Protein AF-A0A7S2GT50-F1 (afdb_monomer)

Sequence (109 aa):
ELFTILAFQRKHQAMKRIQLIPVNHETDAIEALTNFNVANATCYSPFDETRIMSIIDAVGRNEFNEKISTLARQQRNACIRIRGLSPKIHTKTHWNRNREHPVSIGYMN

Foldseek 3Di:
DLCVLQLPDDLVVSLVVDDDDDPDPDPVVLVCQLVDALVPDDDPDVVVNVVSVVSCVVSDRVSSSVSSNVSSVVNVVVVVVVVVVPPPPPPPPPPPPDDDDDDDDDDDD

pLDDT: mean 76.28, std 18.56, range [37.31, 94.19]

Solvent-accessible surface area (backbone atoms only — not comparable to 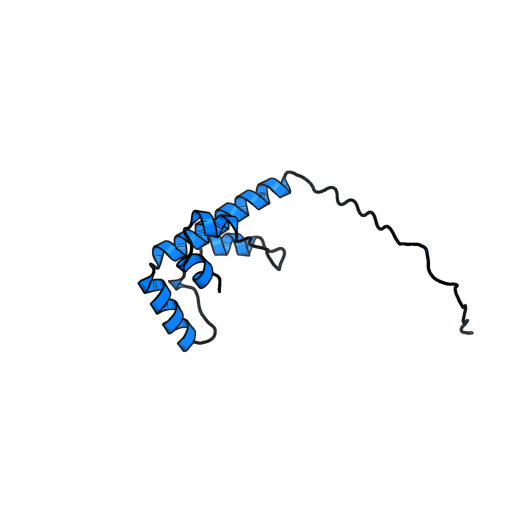full-atom values): 7058 Å² total; per-residue (Å²): 111,70,62,65,57,57,73,79,36,60,68,74,61,40,58,75,71,63,78,91,76,73,92,56,95,59,68,59,59,48,52,50,35,43,70,47,50,69,92,77,60,81,58,99,43,72,69,57,36,56,53,52,50,54,52,39,56,74,75,33,54,67,61,53,33,50,50,47,23,50,48,25,50,54,48,53,56,52,53,56,58,48,68,76,50,76,77,79,79,76,82,74,81,75,77,80,88,79,82,84,80,88,81,86,79,85,80,90,132

Structure (mmCIF, N/CA/C/O backbone):
data_AF-A0A7S2GT50-F1
#
_entry.id   AF-A0A7S2GT50-F1
#
loop_
_atom_site.group_PDB
_atom_site.id
_atom_site.type_symbol
_atom_site.label_atom_id
_atom_site.label_alt_id
_atom_site.label_comp_id
_atom_site.label_asym_id
_atom_site.label_entity_id
_atom_site.label_seq_id
_atom_site.pdbx_PDB_ins_code
_atom_site.Cartn_x
_atom_site.Cartn_y
_atom_site.Cartn_z
_atom_site.occupancy
_atom_site.B_iso_or_equiv
_atom_site.auth_seq_id
_atom_site.auth_comp_id
_atom_site.auth_asym_id
_atom_site.auth_atom_id
_atom_site.pdbx_PDB_model_num
ATOM 1 N N . GLU A 1 1 ? 6.810 -5.193 3.865 1.00 73.75 1 GLU A N 1
ATOM 2 C CA . GLU A 1 1 ? 6.767 -4.497 5.176 1.00 73.75 1 GLU A CA 1
ATOM 3 C C . GLU A 1 1 ? 5.589 -3.534 5.343 1.00 73.75 1 GLU A C 1
ATOM 5 O O . GLU A 1 1 ? 4.910 -3.611 6.360 1.00 73.75 1 GLU A O 1
ATOM 10 N N . LEU A 1 2 ? 5.286 -2.668 4.365 1.00 83.06 2 LEU A N 1
ATOM 11 C CA . LEU A 1 2 ? 4.173 -1.704 4.464 1.00 83.06 2 LEU A CA 1
ATOM 12 C C . LEU A 1 2 ? 2.811 -2.355 4.778 1.00 83.06 2 LEU A C 1
ATOM 14 O O . LEU A 1 2 ? 2.036 -1.818 5.568 1.00 83.06 2 LEU A O 1
ATOM 18 N N . PHE A 1 3 ? 2.552 -3.539 4.213 1.00 82.25 3 PHE A N 1
ATOM 19 C CA . PHE A 1 3 ? 1.368 -4.339 4.528 1.00 82.25 3 PHE A CA 1
ATOM 20 C C . PHE A 1 3 ? 1.223 -4.611 6.028 1.00 82.25 3 PHE A C 1
ATOM 22 O O . PHE A 1 3 ? 0.175 -4.326 6.593 1.00 82.25 3 PHE A O 1
ATOM 29 N N . THR A 1 4 ? 2.283 -5.077 6.689 1.00 82.81 4 THR A N 1
ATOM 30 C CA . THR A 1 4 ? 2.276 -5.393 8.122 1.00 82.81 4 THR A CA 1
ATOM 31 C C . THR A 1 4 ? 1.851 -4.186 8.957 1.00 82.81 4 THR A C 1
ATOM 33 O O . THR A 1 4 ? 1.018 -4.305 9.849 1.00 82.81 4 THR A O 1
ATOM 36 N N . ILE A 1 5 ? 2.360 -2.996 8.632 1.00 85.00 5 ILE A N 1
ATOM 37 C CA . ILE A 1 5 ? 2.008 -1.762 9.349 1.00 85.00 5 ILE A CA 1
ATOM 38 C C . ILE A 1 5 ? 0.524 -1.419 9.142 1.00 85.00 5 ILE A C 1
ATOM 40 O O . ILE A 1 5 ? -0.176 -1.069 10.092 1.00 85.00 5 ILE A O 1
ATOM 44 N N . LEU A 1 6 ? 0.030 -1.537 7.908 1.00 85.69 6 LEU A N 1
ATOM 45 C CA . LEU A 1 6 ? -1.341 -1.174 7.537 1.00 85.69 6 LEU A CA 1
ATOM 46 C C . LEU A 1 6 ? -2.398 -2.211 7.949 1.00 85.69 6 LEU A C 1
ATOM 48 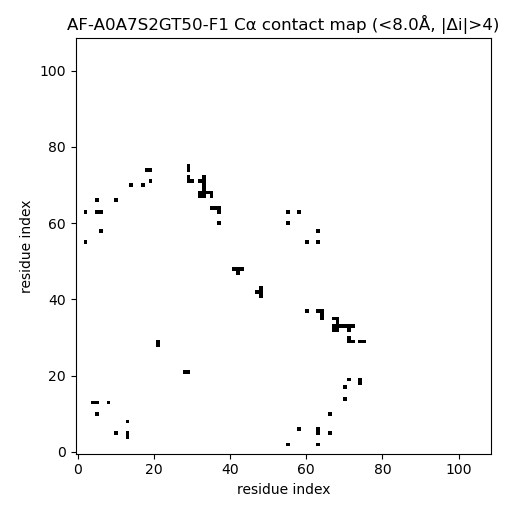O O . LEU A 1 6 ? -3.570 -1.849 8.095 1.00 85.69 6 LEU A O 1
ATOM 52 N N . ALA A 1 7 ? -2.001 -3.470 8.137 1.00 83.62 7 ALA A N 1
ATOM 53 C CA . ALA A 1 7 ? -2.882 -4.565 8.530 1.00 83.62 7 ALA A CA 1
ATOM 54 C C . ALA A 1 7 ? -3.305 -4.465 10.003 1.00 83.62 7 ALA A C 1
ATOM 56 O O . ALA A 1 7 ? -4.468 -4.689 10.323 1.00 83.62 7 ALA A O 1
ATOM 57 N N . PHE A 1 8 ? -2.392 -4.069 10.895 1.00 84.00 8 PHE A N 1
ATOM 58 C CA . PHE A 1 8 ? -2.653 -4.059 12.343 1.00 84.00 8 PHE A CA 1
ATOM 59 C C . PHE A 1 8 ? -3.027 -2.686 12.910 1.00 84.00 8 PHE A C 1
ATOM 61 O O . PHE A 1 8 ? -3.372 -2.574 14.086 1.00 84.00 8 PHE A O 1
ATOM 68 N N . GLN A 1 9 ? -2.968 -1.626 12.103 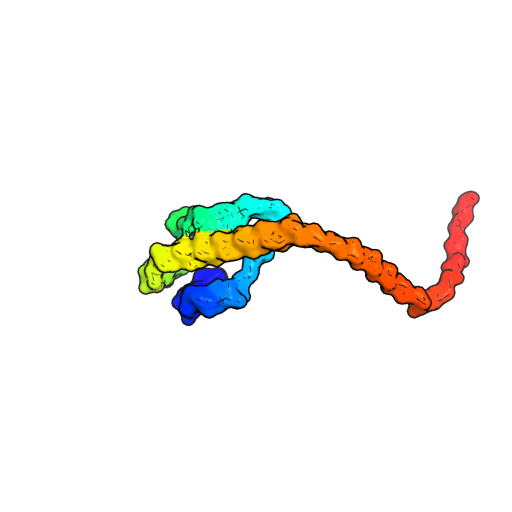1.00 86.25 9 GLN A N 1
ATOM 69 C CA . GLN A 1 9 ? -3.286 -0.273 12.552 1.00 86.25 9 GLN A CA 1
ATOM 70 C C . GLN A 1 9 ? -4.570 0.261 11.926 1.00 86.25 9 GLN A C 1
ATOM 72 O O . GLN A 1 9 ? -4.861 0.069 10.745 1.00 86.25 9 GLN A O 1
ATOM 77 N N . ARG A 1 10 ? -5.319 1.037 12.719 1.00 86.94 10 ARG A N 1
ATOM 78 C CA . ARG A 1 10 ? -6.438 1.828 12.198 1.00 86.94 10 ARG A CA 1
ATOM 79 C C . ARG A 1 10 ? -5.910 2.800 11.144 1.00 86.94 10 ARG A C 1
ATOM 81 O O . ARG A 1 10 ? -4.926 3.496 11.401 1.00 86.94 10 ARG A O 1
ATOM 88 N N . LYS A 1 11 ? -6.617 2.914 10.011 1.00 84.50 11 LYS A N 1
ATOM 89 C CA . LYS A 1 11 ? -6.258 3.762 8.854 1.00 84.50 11 LYS A CA 1
ATOM 90 C C . LYS A 1 11 ? -5.697 5.123 9.279 1.00 84.50 11 LYS A C 1
ATOM 92 O O . LYS A 1 11 ? -4.561 5.448 8.961 1.00 84.50 11 LYS A O 1
ATOM 97 N N . HIS A 1 12 ? -6.440 5.878 10.087 1.00 86.06 12 HIS A N 1
ATOM 98 C CA . HIS A 1 12 ? -6.025 7.206 10.548 1.00 86.06 12 HIS A CA 1
ATOM 99 C C . HIS A 1 12 ? -4.695 7.212 11.336 1.00 86.06 12 HIS A C 1
ATOM 101 O O . HIS A 1 12 ? -3.913 8.150 11.209 1.00 86.06 12 HIS A O 1
ATOM 107 N N . GLN A 1 13 ? -4.427 6.203 12.171 1.00 87.69 13 GLN A N 1
ATOM 108 C CA . GLN A 1 13 ? -3.180 6.145 12.945 1.00 87.69 13 GLN A CA 1
ATOM 109 C C . GLN A 1 13 ? -1.979 5.830 12.054 1.00 87.69 13 GLN A C 1
ATOM 111 O O . GLN A 1 13 ? -0.949 6.487 12.185 1.00 87.69 13 GLN A O 1
ATOM 116 N N . ALA A 1 14 ? -2.137 4.884 11.126 1.00 86.81 14 ALA A N 1
ATOM 117 C CA . ALA A 1 14 ? -1.079 4.521 10.194 1.00 86.81 14 ALA A CA 1
ATOM 118 C C . ALA A 1 14 ? -0.694 5.704 9.293 1.00 86.81 14 ALA A C 1
ATOM 120 O O . ALA A 1 14 ? 0.484 6.027 9.162 1.00 86.81 14 ALA A O 1
ATOM 121 N N . MET A 1 15 ? -1.690 6.423 8.763 1.00 87.31 15 MET A N 1
ATOM 122 C CA . MET A 1 15 ? -1.467 7.606 7.923 1.00 87.31 15 MET A CA 1
ATOM 123 C C . MET A 1 15 ? -0.668 8.714 8.629 1.00 87.31 15 MET A C 1
ATOM 125 O O . MET A 1 15 ? 0.078 9.438 7.985 1.00 87.31 15 MET A O 1
ATOM 129 N N . LYS A 1 16 ? -0.792 8.856 9.957 1.00 86.69 16 LYS A N 1
ATOM 130 C CA . LYS A 1 16 ? -0.027 9.857 10.726 1.00 86.69 16 LYS A CA 1
ATOM 131 C C . LYS A 1 16 ? 1.438 9.478 10.949 1.00 86.69 16 LYS A C 1
ATOM 133 O O . LYS A 1 16 ? 2.219 10.336 11.345 1.00 86.69 16 LYS A O 1
ATOM 138 N N . ARG A 1 17 ? 1.789 8.201 10.787 1.00 87.81 17 ARG A N 1
ATOM 139 C CA . ARG A 1 17 ? 3.112 7.659 11.136 1.00 87.81 17 ARG A CA 1
ATOM 140 C C . ARG A 1 17 ? 3.955 7.311 9.918 1.00 87.81 17 ARG A C 1
ATOM 142 O O . ARG A 1 17 ? 5.169 7.218 10.042 1.00 87.81 17 ARG A O 1
ATOM 149 N N . ILE A 1 18 ? 3.321 7.094 8.769 1.00 89.62 18 ILE A N 1
ATOM 150 C CA . ILE A 1 18 ? 4.004 6.696 7.543 1.00 89.62 18 ILE A CA 1
ATOM 151 C C . ILE A 1 18 ? 4.260 7.937 6.694 1.00 89.62 18 ILE A C 1
ATOM 153 O O . ILE A 1 18 ? 3.326 8.622 6.284 1.00 89.62 18 ILE A O 1
ATOM 157 N N . GLN A 1 19 ? 5.530 8.192 6.395 1.00 86.31 19 GLN A N 1
ATOM 158 C CA . GLN A 1 19 ? 5.954 9.209 5.443 1.00 86.31 19 GLN A CA 1
ATOM 159 C C . GLN A 1 19 ? 6.573 8.519 4.228 1.00 86.31 19 GLN A C 1
ATOM 161 O O . GLN A 1 19 ? 7.473 7.694 4.374 1.00 86.31 19 GLN A O 1
ATOM 166 N N . LEU A 1 20 ? 6.105 8.863 3.028 1.00 86.00 20 LEU A N 1
ATOM 167 C CA . LEU A 1 20 ? 6.715 8.384 1.790 1.00 86.00 20 LEU A CA 1
ATOM 168 C C . LEU A 1 20 ? 7.832 9.347 1.383 1.00 86.00 20 LEU A C 1
ATOM 170 O O . LEU A 1 20 ? 7.581 10.533 1.146 1.00 86.00 20 LEU A O 1
ATOM 174 N N . ILE A 1 21 ? 9.057 8.830 1.319 1.00 83.00 21 ILE A N 1
ATOM 175 C CA . ILE A 1 21 ? 10.243 9.561 0.874 1.00 83.00 21 ILE A CA 1
ATOM 176 C C . ILE A 1 21 ? 10.662 8.946 -0.464 1.00 83.00 21 ILE A C 1
ATOM 178 O O . ILE A 1 21 ? 11.052 7.778 -0.486 1.00 83.00 21 ILE A O 1
ATOM 182 N N . PRO A 1 22 ? 10.541 9.675 -1.585 1.00 79.19 22 PRO A N 1
ATOM 183 C CA . PRO A 1 22 ? 10.986 9.162 -2.869 1.00 79.19 22 PRO A CA 1
ATOM 184 C C . PRO A 1 22 ? 12.521 9.122 -2.883 1.00 79.19 22 PRO A C 1
ATOM 186 O O . PRO A 1 22 ? 13.174 10.104 -2.532 1.00 79.19 22 PRO A O 1
ATOM 189 N N . VAL A 1 23 ? 13.093 7.972 -3.250 1.00 79.00 23 VAL A N 1
ATOM 190 C CA . VAL A 1 23 ? 14.556 7.790 -3.334 1.00 79.00 23 VAL A CA 1
ATOM 191 C C . VAL A 1 23 ? 15.125 8.520 -4.557 1.00 79.00 23 VAL A C 1
ATOM 193 O O . VAL A 1 23 ? 16.233 9.043 -4.501 1.00 79.00 23 VAL A O 1
ATOM 196 N N . ASN A 1 24 ? 14.322 8.642 -5.619 1.00 78.62 24 ASN A N 1
ATOM 197 C CA . ASN A 1 24 ? 14.651 9.368 -6.844 1.00 78.62 24 ASN A CA 1
ATOM 198 C C . ASN A 1 24 ? 13.724 10.582 -7.009 1.00 78.62 24 ASN A C 1
ATOM 200 O O . ASN A 1 24 ? 12.647 10.638 -6.420 1.00 78.62 24 ASN A O 1
ATOM 204 N N . HIS A 1 25 ? 14.088 11.549 -7.854 1.00 67.25 25 HIS A N 1
ATOM 205 C CA . HIS A 1 25 ? 13.244 12.722 -8.145 1.00 67.25 25 HIS A CA 1
ATOM 206 C C . HIS A 1 25 ? 11.996 12.417 -8.997 1.00 67.25 25 HIS A C 1
ATOM 208 O O . HIS A 1 25 ? 11.298 13.339 -9.421 1.00 67.25 25 HIS A O 1
ATOM 214 N N . GLU A 1 26 ? 11.692 11.143 -9.226 1.00 64.88 26 GLU A N 1
ATOM 215 C CA . GLU A 1 26 ? 10.553 10.693 -10.014 1.00 64.88 26 GLU A CA 1
ATOM 216 C C . GLU A 1 26 ? 9.248 10.927 -9.244 1.00 64.88 26 GLU A C 1
ATOM 218 O O . GLU A 1 26 ? 8.918 10.253 -8.265 1.00 64.88 26 GLU A O 1
ATOM 223 N N . THR A 1 27 ? 8.477 11.912 -9.705 1.00 65.94 27 THR A N 1
ATOM 224 C CA . THR A 1 27 ? 7.086 12.144 -9.285 1.00 65.94 27 THR A CA 1
ATOM 225 C C . THR A 1 27 ? 6.186 10.933 -9.531 1.00 65.94 27 THR A C 1
ATOM 227 O O . THR A 1 27 ? 5.174 10.764 -8.846 1.00 65.94 27 THR A O 1
ATOM 230 N N . ASP A 1 28 ? 6.604 10.069 -10.446 1.00 78.38 28 ASP A N 1
ATOM 231 C CA . ASP A 1 28 ? 5.860 8.929 -10.959 1.00 78.38 28 ASP A CA 1
ATOM 232 C C . ASP A 1 28 ? 5.628 7.871 -9.875 1.00 78.38 28 ASP A C 1
ATOM 234 O O . ASP A 1 28 ? 4.603 7.198 -9.882 1.00 78.38 28 ASP A O 1
ATOM 238 N N . ALA A 1 29 ? 6.500 7.780 -8.864 1.00 84.25 29 ALA A N 1
ATOM 239 C CA . ALA A 1 29 ? 6.345 6.814 -7.776 1.00 84.25 29 ALA A CA 1
ATOM 240 C C . ALA A 1 29 ? 5.108 7.091 -6.897 1.00 84.25 29 ALA A C 1
ATOM 242 O O . ALA A 1 29 ? 4.387 6.168 -6.514 1.00 84.25 29 ALA A O 1
ATOM 243 N N . ILE A 1 30 ? 4.819 8.362 -6.583 1.00 87.38 30 ILE A N 1
ATOM 244 C CA . ILE A 1 30 ? 3.619 8.725 -5.802 1.00 87.38 30 ILE A CA 1
ATOM 245 C C . ILE A 1 30 ? 2.354 8.535 -6.650 1.00 87.38 30 ILE A C 1
ATOM 247 O O . ILE A 1 30 ? 1.302 8.147 -6.133 1.00 87.38 30 ILE A O 1
ATOM 251 N N . GLU A 1 31 ? 2.442 8.788 -7.953 1.00 88.44 31 GLU A N 1
ATOM 252 C CA . GLU A 1 31 ? 1.342 8.546 -8.883 1.00 88.44 31 GLU A CA 1
ATOM 253 C C . GLU A 1 31 ? 1.053 7.049 -9.053 1.00 88.44 31 GLU A C 1
ATOM 255 O O . GLU A 1 31 ? -0.099 6.632 -8.918 1.00 88.44 31 GLU A O 1
ATOM 260 N N . ALA A 1 32 ? 2.088 6.221 -9.199 1.00 89.94 32 ALA A N 1
ATOM 261 C CA . ALA A 1 32 ? 1.973 4.768 -9.216 1.00 89.94 32 ALA A CA 1
ATOM 2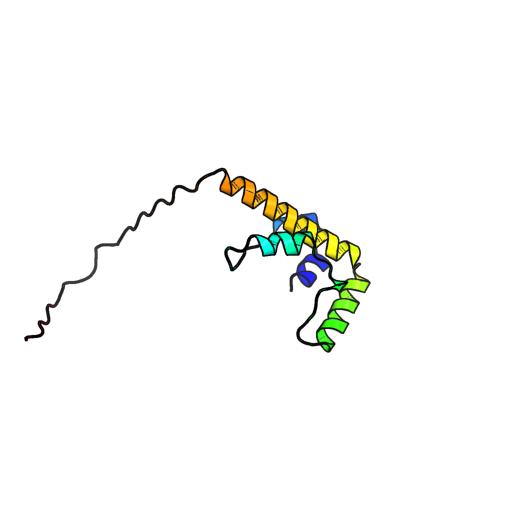62 C C . ALA A 1 32 ? 1.327 4.239 -7.926 1.00 89.94 32 ALA A C 1
ATOM 264 O O . ALA A 1 32 ? 0.409 3.424 -7.986 1.00 89.94 32 ALA A O 1
ATOM 265 N N . LEU A 1 33 ? 1.721 4.763 -6.758 1.00 90.81 33 LEU A N 1
ATOM 266 C CA . LEU A 1 33 ? 1.090 4.409 -5.482 1.00 90.81 33 LEU A CA 1
ATOM 267 C C . LEU A 1 33 ? -0.367 4.886 -5.378 1.00 90.81 33 LEU A C 1
ATOM 269 O O . LEU A 1 33 ? -1.176 4.256 -4.701 1.00 90.81 33 LEU A O 1
ATOM 273 N N . THR A 1 34 ? -0.732 5.978 -6.054 1.00 92.19 34 THR A N 1
ATOM 274 C CA . THR A 1 34 ? -2.125 6.450 -6.092 1.00 92.19 34 THR A CA 1
ATOM 275 C C . THR A 1 34 ? -3.022 5.455 -6.825 1.00 92.19 34 THR A C 1
ATOM 277 O O . THR A 1 34 ? -4.151 5.221 -6.387 1.00 92.19 34 THR A O 1
ATOM 280 N N . ASN A 1 35 ? -2.495 4.842 -7.886 1.00 92.88 35 ASN A N 1
ATOM 281 C CA . ASN A 1 35 ? -3.175 3.852 -8.722 1.00 92.88 35 ASN A CA 1
ATOM 282 C C . ASN A 1 35 ? -2.802 2.404 -8.355 1.00 92.88 35 ASN A C 1
ATOM 284 O O . ASN A 1 35 ? -3.025 1.487 -9.146 1.00 92.88 35 ASN A O 1
ATOM 288 N N . PHE A 1 36 ? -2.212 2.193 -7.174 1.00 93.44 36 PHE A N 1
ATOM 289 C CA . PHE A 1 36 ? -1.737 0.885 -6.751 1.00 93.44 36 PHE A CA 1
ATOM 290 C C . PHE A 1 36 ? -2.880 -0.129 -6.689 1.00 93.44 36 PHE A C 1
ATOM 292 O O . PHE A 1 36 ? -3.936 0.124 -6.106 1.00 93.44 36 PHE A O 1
ATOM 299 N N . ASN A 1 37 ? -2.624 -1.310 -7.244 1.00 93.81 37 ASN A N 1
ATOM 300 C CA . ASN A 1 37 ? -3.478 -2.471 -7.092 1.00 93.81 37 ASN A CA 1
ATOM 301 C C . ASN A 1 37 ? -2.610 -3.670 -6.735 1.00 93.81 37 ASN A C 1
ATOM 303 O O . ASN A 1 37 ? -1.757 -4.087 -7.515 1.00 93.81 37 ASN A O 1
ATOM 307 N N . VAL A 1 38 ? -2.870 -4.246 -5.569 1.00 93.19 38 VAL A N 1
ATOM 308 C CA . VAL A 1 38 ? -2.148 -5.404 -5.057 1.00 93.19 38 VAL A CA 1
ATOM 309 C C . VAL A 1 38 ? -2.239 -6.628 -5.966 1.00 93.19 38 VAL A C 1
ATOM 311 O O . VAL A 1 38 ? -1.307 -7.416 -5.983 1.00 93.19 38 VAL A O 1
ATOM 314 N N . ALA A 1 39 ? -3.282 -6.756 -6.793 1.00 91.94 39 ALA A N 1
ATOM 315 C CA . ALA A 1 39 ? -3.372 -7.832 -7.785 1.00 91.94 39 ALA A CA 1
ATOM 316 C C . ALA A 1 39 ? -2.279 -7.759 -8.869 1.00 91.94 39 ALA A C 1
ATOM 318 O O . ALA A 1 39 ? -1.982 -8.764 -9.503 1.00 91.94 39 ALA A O 1
ATOM 319 N N . ASN A 1 40 ? -1.684 -6.579 -9.070 1.00 92.06 40 ASN A N 1
ATOM 320 C CA . ASN A 1 40 ? -0.588 -6.359 -10.013 1.00 92.06 40 ASN A CA 1
ATOM 321 C C . ASN A 1 40 ? 0.781 -6.346 -9.312 1.00 92.06 40 ASN A C 1
ATOM 323 O O . ASN A 1 40 ? 1.798 -6.105 -9.959 1.00 92.06 40 ASN A O 1
ATOM 327 N N . ALA A 1 41 ? 0.816 -6.518 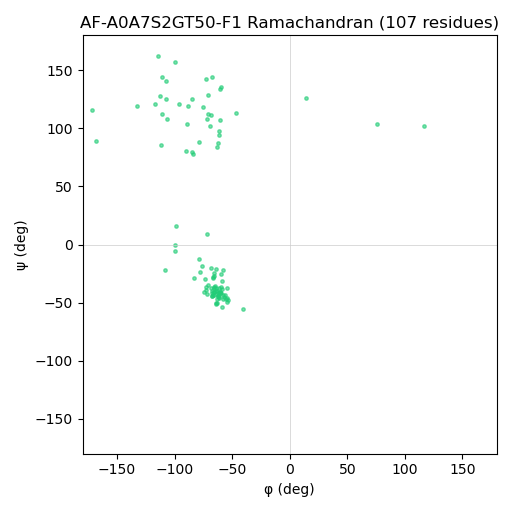-7.987 1.00 89.25 41 ALA A N 1
ATOM 328 C CA . ALA A 1 41 ? 2.048 -6.488 -7.218 1.00 89.25 41 ALA A CA 1
ATOM 329 C C . ALA A 1 41 ? 2.705 -7.870 -7.241 1.00 89.25 41 ALA A C 1
ATOM 331 O O . ALA A 1 41 ? 2.093 -8.856 -6.844 1.00 89.25 41 ALA A O 1
ATOM 332 N N . THR A 1 42 ? 3.965 -7.917 -7.658 1.00 88.44 42 THR A N 1
ATOM 333 C CA . THR A 1 42 ? 4.758 -9.148 -7.729 1.00 88.44 42 THR A CA 1
ATOM 334 C C . THR A 1 42 ? 5.804 -9.173 -6.623 1.00 88.44 42 THR A C 1
ATOM 336 O O . THR A 1 42 ? 6.436 -8.148 -6.347 1.00 88.44 42 THR A O 1
ATOM 339 N N . CYS A 1 43 ? 6.040 -10.336 -6.019 1.00 86.38 43 CYS A N 1
ATOM 340 C CA . CYS A 1 43 ? 7.193 -10.545 -5.144 1.00 86.38 43 CYS A CA 1
ATOM 341 C C . CYS A 1 43 ? 8.312 -11.270 -5.901 1.00 86.38 43 CYS A C 1
ATOM 343 O O . CYS A 1 43 ? 8.073 -12.000 -6.855 1.00 86.38 43 CYS A O 1
ATOM 345 N N . TYR A 1 44 ? 9.555 -11.119 -5.440 1.00 85.69 44 TYR A N 1
ATOM 346 C CA . TYR A 1 44 ? 10.690 -11.856 -6.013 1.00 85.69 44 TYR A CA 1
ATOM 347 C C . TYR A 1 44 ? 10.602 -13.376 -5.791 1.00 85.69 44 TYR A C 1
ATOM 349 O O . TYR A 1 44 ? 11.192 -14.145 -6.543 1.00 85.69 44 TYR A O 1
ATOM 357 N N . SER A 1 45 ? 9.880 -13.805 -4.753 1.00 90.75 45 SER A N 1
ATOM 358 C CA . SER A 1 45 ? 9.700 -15.204 -4.365 1.00 90.75 45 SER A CA 1
ATOM 359 C C . SER A 1 45 ? 8.220 -15.579 -4.485 1.00 90.75 45 SER A C 1
ATOM 361 O O . SER A 1 45 ? 7.391 -14.977 -3.794 1.00 90.75 45 SER A O 1
ATOM 363 N N . PRO A 1 46 ? 7.859 -16.581 -5.309 1.00 88.44 46 PRO A N 1
ATOM 364 C CA . PRO A 1 46 ? 6.463 -16.988 -5.486 1.00 88.44 46 PRO A CA 1
ATOM 365 C C . PRO A 1 46 ? 5.858 -17.597 -4.210 1.00 88.44 46 PRO A C 1
ATOM 367 O O . PRO A 1 46 ? 4.652 -17.493 -3.972 1.00 88.44 46 PRO A O 1
ATOM 370 N N . PHE A 1 47 ? 6.691 -18.201 -3.353 1.00 87.25 47 PHE A N 1
ATOM 371 C CA . PHE A 1 47 ? 6.257 -18.717 -2.053 1.00 87.25 47 PHE A CA 1
ATOM 372 C C . PHE A 1 47 ? 5.856 -17.582 -1.108 1.00 87.25 47 PHE A C 1
ATOM 374 O O . PHE A 1 47 ? 4.806 -17.652 -0.4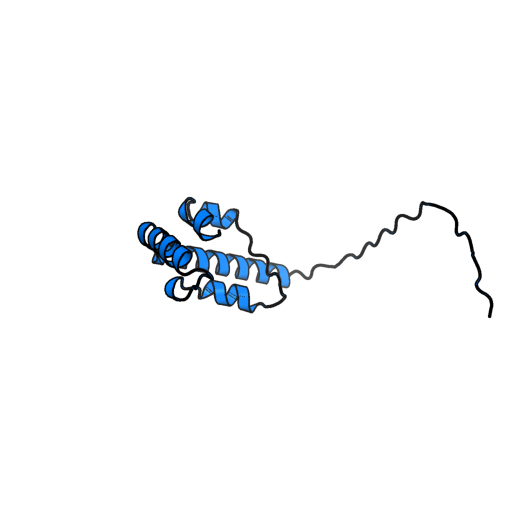64 1.00 87.25 47 PHE A O 1
ATOM 381 N N . ASP A 1 48 ? 6.660 -16.517 -1.065 1.00 87.62 48 ASP A N 1
ATOM 382 C CA . ASP A 1 48 ? 6.349 -15.343 -0.252 1.00 87.62 48 ASP A CA 1
ATOM 383 C C . ASP A 1 48 ? 5.143 -14.592 -0.807 1.00 87.62 48 ASP A C 1
ATOM 385 O O . ASP A 1 48 ? 4.303 -14.151 -0.027 1.00 87.62 48 ASP A O 1
ATOM 389 N N . GLU A 1 49 ? 5.000 -14.514 -2.134 1.00 90.38 49 GLU A N 1
ATOM 390 C CA . GLU A 1 49 ? 3.830 -13.911 -2.773 1.00 90.38 49 GLU A CA 1
ATOM 391 C C . GLU A 1 49 ? 2.544 -14.614 -2.350 1.00 90.38 49 GLU A C 1
ATOM 393 O O . GLU A 1 49 ? 1.641 -13.976 -1.816 1.00 90.38 49 GLU A O 1
ATOM 398 N N . THR A 1 50 ? 2.490 -15.939 -2.503 1.00 91.19 50 THR A N 1
ATOM 399 C CA . THR A 1 50 ? 1.311 -16.742 -2.145 1.00 91.19 50 THR A CA 1
ATOM 400 C C . THR A 1 50 ? 0.935 -16.537 -0.679 1.00 91.19 50 THR A C 1
ATOM 402 O O . THR A 1 50 ? -0.230 -16.308 -0.340 1.00 91.19 50 THR A O 1
ATOM 405 N N . ARG A 1 51 ? 1.935 -16.562 0.208 1.00 90.88 51 ARG A N 1
ATOM 406 C CA . ARG A 1 51 ? 1.731 -16.341 1.639 1.00 90.88 51 ARG A CA 1
ATOM 407 C C . ARG A 1 51 ? 1.219 -14.931 1.920 1.00 90.88 51 ARG A C 1
ATOM 409 O O . ARG A 1 51 ? 0.232 -14.782 2.634 1.00 90.88 51 ARG A O 1
ATOM 416 N N . ILE A 1 52 ? 1.860 -13.903 1.376 1.00 89.12 52 ILE A N 1
ATOM 417 C CA . ILE A 1 52 ? 1.481 -12.503 1.595 1.00 89.12 52 ILE A CA 1
ATOM 418 C C . ILE A 1 52 ? 0.072 -12.238 1.059 1.00 89.12 52 ILE A C 1
ATOM 420 O O . ILE A 1 52 ? -0.741 -11.652 1.775 1.00 89.12 52 ILE A O 1
ATOM 424 N N . MET A 1 53 ? -0.248 -12.735 -0.138 1.00 91.69 53 MET A N 1
ATOM 425 C CA . MET A 1 53 ? -1.580 -12.615 -0.732 1.00 91.69 53 MET A CA 1
ATOM 426 C C . MET A 1 53 ? -2.651 -13.283 0.131 1.00 91.69 53 MET A C 1
ATOM 428 O O . MET A 1 53 ? -3.685 -12.669 0.369 1.00 91.69 53 MET A O 1
ATOM 432 N N . SER A 1 54 ? -2.383 -14.463 0.704 1.00 91.69 54 SER A N 1
ATOM 433 C CA . SER A 1 54 ? -3.338 -15.115 1.616 1.00 91.69 54 SER A CA 1
ATOM 434 C C . SER A 1 54 ? -3.671 -14.259 2.847 1.00 91.69 54 SER A C 1
ATOM 436 O O . SER A 1 54 ? -4.820 -14.209 3.284 1.00 91.69 54 SER A O 1
ATOM 438 N N . ILE A 1 55 ? -2.686 -13.527 3.384 1.00 89.94 55 ILE A N 1
ATOM 439 C CA . ILE A 1 55 ? -2.891 -12.645 4.540 1.00 89.94 55 ILE A CA 1
ATOM 440 C C . ILE A 1 55 ? -3.642 -11.380 4.109 1.00 89.94 55 ILE A C 1
ATOM 442 O O . ILE A 1 55 ? -4.547 -10.934 4.811 1.00 89.94 55 ILE A O 1
ATOM 446 N N . ILE A 1 56 ? -3.302 -10.807 2.951 1.00 90.94 56 ILE A N 1
ATOM 447 C CA . ILE A 1 56 ? -4.021 -9.660 2.377 1.00 90.94 56 ILE A CA 1
ATOM 448 C C . ILE A 1 56 ? -5.489 -10.007 2.132 1.00 90.94 56 ILE A C 1
ATOM 450 O O . ILE A 1 56 ? -6.362 -9.199 2.440 1.00 90.94 56 ILE A O 1
ATOM 454 N N . ASP A 1 57 ? -5.769 -11.202 1.622 1.00 92.06 57 ASP A N 1
ATOM 455 C CA . ASP A 1 57 ? -7.130 -11.655 1.349 1.00 92.06 57 ASP A CA 1
ATOM 456 C C . ASP A 1 57 ? -7.929 -11.859 2.635 1.00 92.06 57 ASP A C 1
ATOM 458 O O . ASP A 1 57 ? -9.082 -11.437 2.702 1.00 92.06 57 ASP A O 1
ATOM 462 N N . ALA A 1 58 ? -7.302 -12.406 3.679 1.00 91.69 58 ALA A N 1
ATOM 463 C CA . ALA A 1 58 ? -7.919 -12.541 4.995 1.00 91.69 58 ALA A CA 1
ATOM 464 C C . ALA A 1 58 ? -8.225 -11.185 5.661 1.00 91.69 58 ALA A C 1
ATOM 466 O O . ALA A 1 58 ? -9.226 -11.056 6.362 1.00 91.69 58 ALA A O 1
ATOM 467 N N . VAL A 1 59 ? -7.371 -10.177 5.457 1.00 86.56 59 VAL A N 1
ATOM 468 C CA . VAL A 1 59 ? -7.551 -8.827 6.024 1.00 86.56 59 VAL A CA 1
ATOM 469 C C . VAL A 1 59 ? -8.493 -7.967 5.175 1.00 86.56 59 VAL A C 1
ATOM 471 O O . VAL A 1 59 ? -9.163 -7.088 5.706 1.00 86.56 59 VAL A O 1
ATOM 474 N N . GLY A 1 60 ? -8.564 -8.213 3.869 1.00 92.69 60 GLY A N 1
ATOM 475 C CA . GLY A 1 60 ? -9.383 -7.461 2.928 1.00 92.69 60 GLY A CA 1
ATOM 476 C C . GLY A 1 60 ? -8.536 -6.733 1.888 1.00 92.69 60 GLY A C 1
ATOM 477 O O . GLY A 1 60 ? -8.011 -5.639 2.114 1.00 92.69 60 GLY A O 1
ATOM 478 N N . ARG A 1 61 ? -8.484 -7.310 0.686 1.00 93.50 61 ARG A N 1
ATOM 479 C CA . ARG A 1 61 ? -7.739 -6.782 -0.466 1.00 93.50 61 ARG A CA 1
ATOM 480 C C . ARG A 1 61 ? -8.108 -5.339 -0.822 1.00 93.50 61 ARG A C 1
ATOM 482 O O . ARG A 1 61 ? -7.232 -4.499 -1.027 1.00 93.50 61 ARG A O 1
ATOM 489 N N . ASN A 1 62 ? -9.406 -5.041 -0.860 1.00 94.06 62 ASN A N 1
ATOM 490 C CA . ASN A 1 62 ? -9.909 -3.708 -1.198 1.00 94.06 62 ASN A CA 1
ATOM 491 C C . ASN A 1 62 ? -9.514 -2.672 -0.142 1.00 94.06 62 ASN A C 1
ATOM 493 O O . ASN A 1 62 ? -9.090 -1.572 -0.489 1.00 94.06 62 ASN A O 1
ATOM 497 N N . GLU A 1 63 ? -9.584 -3.040 1.140 1.00 91.75 63 GLU A N 1
ATOM 498 C CA . GLU A 1 63 ? -9.177 -2.157 2.232 1.00 91.75 63 GLU A CA 1
ATOM 499 C C . GLU A 1 63 ? -7.678 -1.845 2.156 1.00 91.75 63 GLU A C 1
ATOM 501 O O . GLU A 1 63 ? -7.262 -0.702 2.369 1.00 91.75 63 GLU A O 1
ATOM 506 N N . PHE A 1 64 ? -6.856 -2.840 1.811 1.00 92.56 64 PHE A N 1
ATOM 507 C CA . PHE A 1 64 ? -5.427 -2.631 1.626 1.00 92.56 64 PHE A CA 1
ATOM 508 C C . PHE A 1 64 ? -5.128 -1.665 0.470 1.00 92.56 64 PHE A C 1
ATOM 510 O O . PHE A 1 64 ? -4.425 -0.673 0.683 1.00 92.56 64 PHE A O 1
ATOM 517 N N . ASN A 1 65 ? -5.715 -1.889 -0.711 1.00 94.19 65 ASN A N 1
ATOM 518 C CA . ASN A 1 65 ? -5.575 -0.984 -1.858 1.00 94.19 65 ASN A CA 1
ATOM 519 C C . ASN A 1 65 ? -6.001 0.449 -1.499 1.00 94.19 65 ASN A C 1
ATOM 521 O O . ASN A 1 65 ? -5.251 1.399 -1.724 1.00 94.19 65 ASN A O 1
ATOM 525 N N . GLU A 1 66 ? -7.155 0.615 -0.847 1.00 93.44 66 GLU A N 1
ATOM 526 C CA . GLU A 1 66 ? -7.620 1.934 -0.419 1.00 93.44 66 GLU A CA 1
ATOM 527 C C . GLU A 1 66 ? -6.659 2.630 0.548 1.00 93.44 66 GLU A C 1
ATOM 529 O O . GLU A 1 66 ? -6.470 3.850 0.461 1.00 93.44 66 GLU A O 1
ATOM 534 N N . LYS A 1 67 ? -6.072 1.897 1.501 1.00 92.69 67 LYS A N 1
ATOM 535 C CA . LYS A 1 67 ? -5.099 2.456 2.450 1.00 92.69 67 LYS A CA 1
ATOM 536 C C . LYS A 1 67 ? -3.863 2.980 1.718 1.00 92.69 67 LYS A C 1
ATOM 538 O O . LYS A 1 67 ? -3.430 4.090 2.026 1.00 92.69 67 LYS A O 1
ATOM 543 N N . ILE A 1 68 ? -3.346 2.237 0.738 1.00 93.50 68 ILE A N 1
ATOM 544 C CA . ILE A 1 68 ? -2.194 2.654 -0.076 1.00 93.50 68 ILE A CA 1
ATOM 545 C C . ILE A 1 68 ? -2.531 3.897 -0.906 1.00 93.50 68 ILE A C 1
ATOM 547 O O . ILE A 1 68 ? -1.838 4.910 -0.794 1.00 93.50 68 ILE A O 1
ATOM 551 N N . SER A 1 69 ? -3.636 3.881 -1.656 1.00 94.00 69 SER A N 1
ATOM 552 C CA . SER A 1 69 ? -4.051 5.036 -2.462 1.00 94.00 69 SER A CA 1
ATOM 553 C C . SER A 1 69 ? -4.329 6.271 -1.601 1.00 94.00 69 SER A C 1
ATOM 555 O O . SER A 1 69 ? -4.000 7.393 -1.989 1.00 94.00 69 SER A O 1
ATOM 557 N N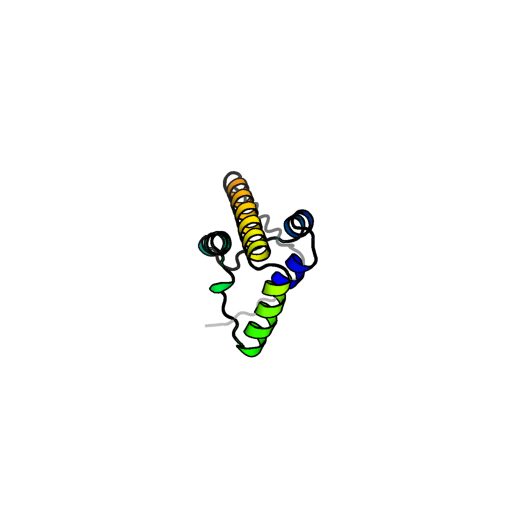 . THR A 1 70 ? -4.909 6.092 -0.408 1.00 92.81 70 THR A N 1
ATOM 558 C CA . THR A 1 70 ? -5.137 7.196 0.539 1.00 92.81 70 THR A CA 1
ATOM 559 C C . THR A 1 70 ? -3.813 7.802 1.002 1.00 92.81 70 THR A C 1
ATOM 561 O O . THR A 1 70 ? -3.669 9.026 0.975 1.00 92.81 70 THR A O 1
ATOM 564 N N . LEU A 1 71 ? -2.846 6.963 1.387 1.00 92.06 71 LEU A N 1
ATOM 565 C CA . LEU A 1 71 ? -1.514 7.398 1.809 1.00 92.06 71 LEU A CA 1
ATOM 566 C C . LEU A 1 71 ? -0.820 8.203 0.704 1.00 92.06 71 LEU A C 1
ATOM 568 O O . LEU A 1 71 ? -0.314 9.299 0.949 1.00 92.06 71 LEU A O 1
ATOM 572 N N . ALA A 1 72 ? -0.861 7.697 -0.530 1.00 91.69 72 ALA A N 1
ATOM 573 C CA . ALA A 1 72 ? -0.260 8.352 -1.685 1.00 91.69 72 ALA A CA 1
ATOM 574 C C . ALA A 1 72 ? -0.883 9.731 -1.962 1.00 91.69 72 ALA A C 1
ATOM 576 O O . ALA A 1 72 ? -0.165 10.719 -2.122 1.00 91.69 72 ALA A O 1
ATOM 577 N N . ARG A 1 73 ? -2.220 9.834 -1.938 1.00 91.38 73 ARG A N 1
ATOM 578 C CA . ARG A 1 73 ? -2.939 11.108 -2.127 1.00 91.38 73 ARG A CA 1
ATOM 579 C C . ARG A 1 73 ? -2.606 12.125 -1.036 1.00 91.38 73 ARG A C 1
ATOM 581 O O . ARG A 1 73 ? -2.409 13.301 -1.339 1.00 91.38 73 ARG A O 1
ATOM 588 N N . GLN A 1 74 ? -2.519 11.691 0.222 1.00 89.62 74 GLN A N 1
ATOM 589 C CA . GLN A 1 74 ? -2.130 12.569 1.329 1.00 89.62 74 GLN A CA 1
ATOM 590 C C . GLN A 1 74 ? -0.717 13.119 1.137 1.00 89.62 74 GLN A C 1
ATOM 592 O O . GLN A 1 74 ? -0.515 14.329 1.266 1.00 89.62 74 GLN A O 1
ATOM 597 N N . GLN A 1 75 ? 0.231 12.264 0.747 1.00 86.19 75 GLN A N 1
ATOM 598 C CA . GLN A 1 75 ? 1.600 12.701 0.502 1.00 86.19 75 GLN A CA 1
ATOM 599 C C . GLN A 1 75 ? 1.707 13.623 -0.716 1.00 86.19 75 GLN A C 1
ATOM 601 O O . GLN A 1 75 ? 2.379 14.651 -0.643 1.00 86.19 75 GLN A O 1
ATOM 606 N N . ARG A 1 76 ? 0.997 13.322 -1.812 1.00 84.88 76 ARG A N 1
ATOM 607 C CA . ARG A 1 76 ? 0.922 14.196 -2.994 1.00 84.88 76 ARG A CA 1
ATOM 608 C C . ARG A 1 76 ? 0.477 15.606 -2.604 1.00 84.88 76 ARG A C 1
ATOM 610 O O . ARG A 1 76 ? 1.125 16.586 -2.971 1.00 84.88 76 ARG A O 1
ATOM 617 N N . ASN A 1 77 ? -0.585 15.705 -1.806 1.00 81.88 77 ASN A N 1
ATOM 618 C CA . ASN A 1 77 ? -1.115 16.983 -1.334 1.00 81.88 77 ASN A CA 1
ATOM 619 C C . ASN A 1 77 ? -0.133 17.717 -0.406 1.00 81.88 77 ASN A C 1
ATOM 621 O O . ASN A 1 77 ? -0.029 18.943 -0.471 1.00 81.88 77 ASN A O 1
ATOM 625 N N . ALA A 1 78 ? 0.613 16.990 0.431 1.00 78.75 78 ALA A N 1
ATOM 626 C CA . ALA A 1 78 ? 1.656 17.566 1.277 1.00 78.75 78 ALA A CA 1
ATOM 627 C C . ALA A 1 78 ? 2.842 18.105 0.452 1.00 78.75 78 ALA A C 1
ATOM 629 O O . ALA A 1 78 ? 3.287 19.229 0.685 1.00 78.75 78 ALA A O 1
ATOM 630 N N . CYS A 1 79 ? 3.305 17.368 -0.563 1.00 67.56 79 CYS A N 1
ATOM 631 C CA . CYS A 1 79 ? 4.382 17.808 -1.455 1.00 67.56 79 CYS A CA 1
ATOM 632 C C . CYS A 1 79 ? 4.013 19.059 -2.268 1.00 67.56 79 CYS A C 1
ATOM 634 O O . CYS A 1 79 ? 4.848 19.952 -2.410 1.00 67.56 79 CYS A O 1
ATOM 636 N N . ILE A 1 80 ? 2.773 19.163 -2.767 1.00 60.94 80 ILE A N 1
ATOM 637 C CA . ILE A 1 80 ? 2.299 20.355 -3.497 1.00 60.94 80 ILE A CA 1
ATOM 638 C C . ILE A 1 80 ? 2.370 21.603 -2.606 1.00 60.94 80 ILE A C 1
ATOM 640 O O . ILE A 1 80 ? 2.829 22.653 -3.049 1.00 60.94 80 ILE A O 1
ATOM 644 N N . ARG A 1 81 ? 1.984 21.482 -1.329 1.00 59.53 81 ARG A N 1
ATOM 645 C CA . ARG A 1 81 ? 2.035 22.598 -0.370 1.00 59.53 81 ARG A CA 1
ATOM 646 C C . ARG A 1 81 ? 3.459 23.077 -0.095 1.00 59.53 81 ARG A C 1
ATOM 648 O O . ARG A 1 81 ? 3.673 24.277 0.031 1.00 59.53 81 ARG A O 1
ATOM 655 N N . ILE A 1 82 ? 4.427 22.163 -0.040 1.00 57.72 82 ILE A N 1
ATOM 656 C CA . ILE A 1 82 ? 5.835 22.512 0.192 1.00 57.72 82 ILE A CA 1
ATOM 657 C C . ILE A 1 82 ? 6.446 23.169 -1.054 1.00 57.72 82 ILE A C 1
ATOM 659 O O . ILE A 1 82 ? 7.200 24.123 -0.922 1.00 57.72 82 ILE A O 1
ATOM 663 N N . ARG A 1 83 ? 6.086 22.741 -2.272 1.00 53.12 83 ARG A N 1
ATOM 664 C CA . ARG A 1 83 ? 6.614 23.347 -3.512 1.00 53.12 83 ARG A CA 1
ATOM 665 C C . ARG A 1 83 ? 6.124 24.782 -3.768 1.00 53.12 83 ARG A C 1
ATOM 667 O O . ARG A 1 83 ? 6.791 25.511 -4.492 1.00 53.12 83 ARG A O 1
ATOM 674 N N . GLY A 1 84 ? 5.014 25.208 -3.155 1.00 49.12 84 GLY A N 1
ATOM 675 C CA . GLY A 1 84 ? 4.572 26.613 -3.147 1.00 49.12 84 GLY A CA 1
ATOM 676 C C . GLY A 1 84 ? 5.325 27.506 -2.149 1.00 49.12 84 GLY A C 1
ATOM 677 O O . GLY A 1 84 ? 5.240 28.729 -2.224 1.00 49.12 84 GLY A O 1
ATOM 678 N N . LEU A 1 85 ? 6.088 26.909 -1.232 1.00 48.69 85 LEU A N 1
ATOM 679 C CA . LEU A 1 85 ? 6.959 27.591 -0.284 1.00 48.69 85 LEU A CA 1
ATOM 680 C C . LEU A 1 85 ? 8.398 27.266 -0.665 1.00 48.69 85 LEU A C 1
ATOM 682 O O . LEU A 1 85 ? 8.989 26.324 -0.149 1.00 48.69 85 LEU A O 1
ATOM 686 N N . SER A 1 86 ? 8.947 28.042 -1.599 1.00 42.81 86 SER A N 1
ATOM 687 C CA . SER A 1 86 ? 10.350 27.944 -2.001 1.00 42.81 86 SER A CA 1
ATOM 688 C C . SER A 1 86 ? 11.245 27.874 -0.751 1.00 42.81 86 SER A C 1
ATOM 690 O O . SER A 1 86 ? 11.292 28.849 0.011 1.00 42.81 86 SER A O 1
ATOM 692 N N . PRO A 1 87 ? 11.927 26.745 -0.473 1.00 45.41 87 PRO A N 1
ATOM 693 C CA . PRO A 1 87 ? 12.861 26.684 0.632 1.00 45.41 87 PRO A CA 1
ATOM 694 C C . PRO A 1 87 ? 14.022 27.591 0.248 1.00 45.41 87 PRO A C 1
ATOM 696 O O . PRO A 1 87 ? 14.772 27.293 -0.681 1.00 45.41 87 PRO A O 1
ATOM 699 N N . LYS A 1 88 ? 14.182 28.717 0.948 1.00 50.28 88 LYS A N 1
ATOM 700 C CA . LYS A 1 88 ? 15.448 29.447 0.920 1.00 50.28 88 LYS A CA 1
ATOM 701 C C . LYS A 1 88 ? 16.494 28.490 1.476 1.00 50.28 88 LYS A C 1
ATOM 703 O O . LYS A 1 88 ? 16.606 28.338 2.690 1.00 50.28 88 LYS A O 1
ATOM 708 N N . ILE A 1 89 ? 17.223 27.819 0.590 1.00 51.78 89 ILE A N 1
ATOM 709 C CA . ILE A 1 89 ? 18.422 27.070 0.941 1.00 51.78 89 ILE A CA 1
ATOM 710 C C . ILE A 1 89 ? 19.395 28.109 1.500 1.00 51.78 89 ILE A C 1
ATOM 712 O O . ILE A 1 89 ? 20.084 28.813 0.769 1.00 51.78 89 ILE A O 1
ATOM 716 N N . HIS A 1 90 ? 19.400 28.274 2.818 1.00 43.88 90 HIS A N 1
ATOM 717 C CA . HIS A 1 90 ? 20.482 28.944 3.510 1.00 43.88 90 HIS A CA 1
ATOM 718 C C . HIS A 1 90 ? 21.615 27.928 3.621 1.00 43.88 90 HIS A C 1
ATOM 720 O O . HIS A 1 90 ? 21.728 27.197 4.602 1.00 43.88 90 HIS A O 1
ATOM 726 N N . THR A 1 91 ? 22.469 27.884 2.601 1.00 49.72 91 THR A N 1
ATOM 727 C CA . THR A 1 91 ? 23.832 27.377 2.748 1.00 49.72 91 THR A CA 1
ATOM 728 C C . THR A 1 91 ? 24.570 28.291 3.724 1.00 49.72 91 THR A C 1
ATOM 730 O O . THR A 1 91 ? 25.266 29.221 3.325 1.00 49.72 91 THR A O 1
ATOM 733 N N . LYS A 1 92 ? 24.413 28.059 5.029 1.00 42.56 92 LYS A N 1
ATOM 734 C CA . LYS A 1 92 ? 25.430 28.468 5.997 1.00 42.56 92 LYS A CA 1
ATOM 735 C C . LYS A 1 92 ? 26.401 27.312 6.147 1.00 42.56 92 LYS A C 1
ATOM 737 O O . LYS A 1 92 ? 26.331 26.522 7.081 1.00 42.56 92 LYS A O 1
ATOM 742 N N . THR A 1 93 ? 27.315 27.234 5.191 1.00 47.56 93 THR A N 1
ATOM 743 C CA . THR A 1 93 ? 28.589 26.542 5.342 1.00 47.56 93 THR A CA 1
ATOM 744 C C . THR A 1 93 ? 29.359 27.262 6.448 1.00 47.56 93 THR A C 1
ATOM 746 O O . THR A 1 93 ? 30.106 28.203 6.196 1.00 47.56 93 THR A O 1
ATOM 749 N N . HIS A 1 94 ? 29.139 26.877 7.704 1.00 39.88 94 HIS A N 1
ATOM 750 C CA . HIS A 1 94 ? 30.013 27.284 8.796 1.00 39.88 94 HIS A CA 1
ATOM 751 C C . HIS A 1 94 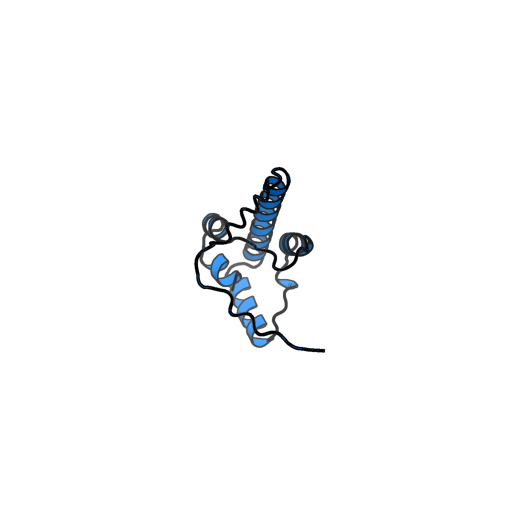? 31.182 26.297 8.831 1.00 39.88 94 HIS A C 1
ATOM 753 O O . HIS A 1 94 ? 31.191 25.339 9.600 1.00 39.88 94 HIS A O 1
ATOM 759 N N . TRP A 1 95 ? 32.152 26.503 7.936 1.00 44.75 95 TRP A N 1
ATOM 760 C CA . TRP A 1 95 ? 33.459 25.862 8.039 1.00 44.75 95 TRP A CA 1
ATOM 761 C C . TRP A 1 95 ? 34.087 26.303 9.362 1.00 44.75 95 TRP A C 1
ATOM 763 O O . TRP A 1 95 ? 34.450 27.467 9.536 1.00 44.75 95 TRP A O 1
ATOM 773 N N . ASN A 1 96 ? 34.140 25.381 10.323 1.00 44.28 96 ASN A N 1
ATOM 774 C CA . ASN A 1 96 ? 34.751 25.605 11.624 1.00 44.28 96 ASN A CA 1
ATOM 775 C C . ASN A 1 96 ? 36.269 25.716 11.434 1.00 44.28 96 ASN A C 1
ATOM 777 O O . ASN A 1 96 ? 36.965 24.731 11.196 1.00 44.28 96 ASN A O 1
ATOM 781 N N . ARG A 1 97 ? 36.760 26.952 11.463 1.00 50.09 97 ARG A N 1
ATOM 782 C CA . ARG A 1 97 ? 38.158 27.317 11.262 1.00 50.09 97 ARG A CA 1
ATOM 783 C C . ARG A 1 97 ? 38.880 27.159 12.597 1.00 50.09 97 ARG A C 1
ATOM 785 O O . ARG A 1 97 ? 39.048 28.149 13.286 1.00 50.09 97 ARG A O 1
ATOM 792 N N . ASN A 1 98 ? 39.212 25.928 12.987 1.00 51.62 98 ASN A N 1
ATOM 793 C CA . ASN A 1 98 ? 40.167 25.631 14.061 1.00 51.62 98 ASN A CA 1
ATOM 794 C C . ASN A 1 98 ? 40.544 24.143 14.053 1.00 51.62 98 ASN A C 1
ATOM 796 O O . ASN A 1 98 ? 39.905 23.339 14.728 1.00 51.62 98 ASN A O 1
ATOM 800 N N . ARG A 1 99 ? 41.589 23.799 13.293 1.00 47.09 99 ARG A N 1
ATOM 801 C CA . ARG A 1 99 ? 42.673 22.895 13.708 1.00 47.09 99 ARG A CA 1
ATOM 802 C C . ARG A 1 99 ? 43.781 22.902 12.648 1.00 47.09 99 ARG A C 1
ATOM 804 O O . ARG A 1 99 ? 43.566 22.498 11.516 1.00 47.09 99 ARG A O 1
ATOM 811 N N . GLU A 1 100 ? 44.931 23.394 13.098 1.00 48.28 100 GLU A N 1
ATOM 812 C CA . GLU A 1 100 ? 46.275 22.882 12.804 1.00 48.28 100 GLU A CA 1
ATOM 813 C C . GLU A 1 100 ? 46.896 23.179 11.421 1.00 48.28 100 GLU A C 1
ATOM 815 O O . GLU A 1 100 ? 46.576 22.597 10.395 1.00 48.28 100 GLU A O 1
ATOM 820 N N . HIS A 1 101 ? 47.817 24.150 11.477 1.00 48.12 101 HIS A N 1
ATOM 821 C CA . HIS A 1 101 ? 49.025 24.405 10.683 1.00 48.12 101 HIS A CA 1
ATOM 822 C C . HIS A 1 101 ? 49.242 23.660 9.344 1.00 48.12 101 HIS A C 1
ATOM 824 O O . HIS A 1 101 ? 49.350 22.435 9.324 1.00 48.12 101 HIS A O 1
ATOM 830 N N . PRO A 1 102 ? 49.489 24.393 8.238 1.00 39.97 102 PRO A N 1
ATOM 831 C CA . PRO A 1 102 ? 49.980 23.796 7.003 1.00 39.97 102 PRO A CA 1
ATOM 832 C C . PRO A 1 102 ? 51.473 23.451 7.127 1.00 39.97 102 PRO A C 1
ATOM 834 O O . PRO A 1 102 ? 52.313 24.336 7.290 1.00 39.97 102 PRO A O 1
ATOM 837 N N . VAL A 1 103 ? 51.812 22.166 7.003 1.00 48.50 103 VAL A N 1
ATOM 838 C CA . VAL A 1 103 ? 53.170 21.737 6.647 1.00 48.50 103 VAL A CA 1
ATOM 839 C C . VAL A 1 103 ? 53.228 21.676 5.124 1.00 48.50 103 VAL A C 1
ATOM 841 O O . VAL A 1 103 ? 52.671 20.774 4.501 1.00 48.50 103 VAL A O 1
ATOM 844 N N . SER A 1 104 ? 53.861 22.675 4.518 1.00 49.00 104 SER A N 1
ATOM 845 C CA . SER A 1 104 ? 54.150 22.695 3.086 1.00 49.00 104 SER A CA 1
ATOM 846 C C . SER A 1 104 ? 55.243 21.671 2.774 1.00 49.00 104 SER A C 1
ATOM 848 O O . SER A 1 104 ? 56.391 21.862 3.167 1.00 49.00 104 SER A O 1
ATOM 850 N N . ILE A 1 105 ? 54.908 20.607 2.044 1.00 49.03 105 ILE A N 1
ATOM 851 C CA . ILE A 1 105 ? 55.889 19.775 1.336 1.00 49.03 105 ILE A CA 1
ATOM 852 C C . ILE A 1 105 ? 55.742 20.108 -0.146 1.00 49.03 105 ILE A C 1
ATOM 854 O O . ILE A 1 105 ? 54.730 19.792 -0.770 1.00 49.03 105 ILE A O 1
ATOM 858 N N . GLY A 1 106 ? 56.732 20.824 -0.676 1.00 44.84 106 GLY A N 1
ATOM 859 C CA . GLY A 1 106 ? 56.847 21.111 -2.099 1.00 44.84 106 GLY A CA 1
ATOM 860 C C . GLY A 1 106 ? 57.268 19.865 -2.873 1.00 44.84 106 GLY A C 1
ATOM 861 O O . GLY A 1 106 ? 58.107 19.097 -2.408 1.00 44.84 106 GLY A O 1
ATOM 862 N N . TYR A 1 107 ? 56.711 19.702 -4.069 1.00 45.44 107 TYR A N 1
ATOM 863 C CA . TYR A 1 107 ? 57.296 18.864 -5.108 1.00 45.44 107 TYR A CA 1
ATOM 864 C C . TYR A 1 107 ? 57.857 19.773 -6.200 1.00 45.44 107 TYR A C 1
ATOM 866 O O . TYR A 1 107 ? 57.165 20.657 -6.704 1.00 45.44 107 TYR A O 1
ATOM 874 N N . MET A 1 108 ? 59.142 19.563 -6.482 1.00 37.31 108 MET A N 1
ATOM 875 C CA . MET A 1 108 ? 59.903 20.144 -7.583 1.00 37.31 108 MET A CA 1
ATOM 876 C C . MET A 1 108 ? 59.389 19.596 -8.918 1.00 37.31 108 MET A C 1
ATOM 878 O O . MET A 1 108 ? 59.075 18.410 -9.008 1.00 37.31 108 MET A O 1
ATOM 882 N N . ASN A 1 109 ? 59.388 20.451 -9.937 1.00 45.34 109 ASN A N 1
ATOM 883 C CA . ASN A 1 109 ? 59.776 20.108 -11.304 1.00 45.34 109 ASN A CA 1
ATOM 884 C C . ASN A 1 109 ? 60.615 21.264 -11.842 1.00 45.34 109 ASN A C 1
ATOM 886 O O . ASN A 1 109 ? 60.182 22.422 -11.643 1.00 45.34 109 ASN A O 1
#

Secondary structure (DSSP, 8-state):
-HHHHHHHS-HHHHHHH-----SSS-THHHHHHHT--GGG---SSHHHHHHHHHHHHHH-HHHHHHHHHHHHHHHHHHHHHHHTS-------------S----------

Mean predicted aligned error: 12.72 Å

Organism: NCBI:txid3111310

Radius of gyration: 23.43 Å; Cα contacts (8 Å, |Δi|>4): 47; chains: 1; bounding box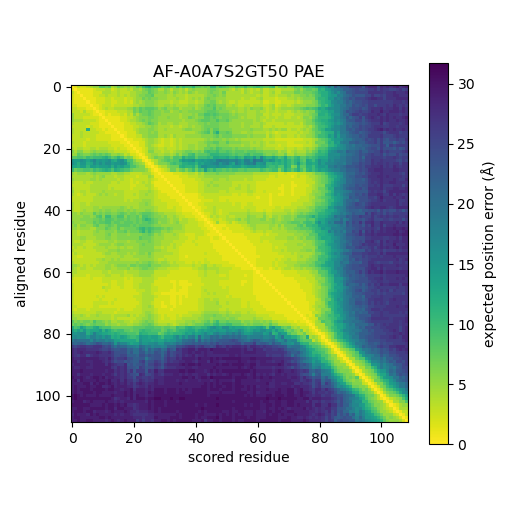: 70×48×25 Å